Protein AF-A0A846PIR0-F1 (afdb_monomer_lite)

Radius of gyration: 20.49 Å; chains: 1; bounding box: 47×49×46 Å

Structure (mmCIF, N/CA/C/O backbone):
data_AF-A0A846PIR0-F1
#
_entry.id   AF-A0A846PIR0-F1
#
loop_
_atom_site.group_PDB
_atom_site.id
_atom_site.type_symbol
_atom_site.label_atom_id
_atom_site.label_alt_id
_atom_site.label_comp_id
_atom_site.label_asym_id
_atom_site.label_entity_id
_atom_site.label_seq_id
_atom_site.pdbx_PDB_ins_code
_atom_site.Cartn_x
_atom_site.Cartn_y
_atom_site.Cartn_z
_atom_site.occupancy
_atom_site.B_iso_or_equiv
_atom_site.auth_seq_id
_atom_site.auth_comp_id
_atom_site.auth_asym_id
_atom_site.auth_atom_id
_atom_site.pdbx_PDB_model_num
ATOM 1 N N . MET A 1 1 ? -4.306 3.826 -20.737 1.00 47.47 1 MET A N 1
ATOM 2 C CA . MET A 1 1 ? -3.669 2.606 -20.187 1.00 47.47 1 MET A CA 1
ATOM 3 C C . MET A 1 1 ? -3.143 2.911 -18.794 1.00 47.47 1 MET A C 1
ATOM 5 O O . MET A 1 1 ? -2.425 3.891 -18.643 1.00 47.47 1 MET A O 1
ATOM 9 N N . GLY A 1 2 ? -3.560 2.140 -17.786 1.00 71.81 2 GLY A N 1
ATOM 10 C CA . GLY A 1 2 ? -3.196 2.356 -16.382 1.00 71.81 2 GLY A CA 1
ATOM 11 C C . GLY A 1 2 ? -1.964 1.553 -15.957 1.00 71.81 2 GLY A C 1
ATOM 12 O O . GLY A 1 2 ? -1.699 0.490 -16.503 1.00 71.81 2 GLY A O 1
ATOM 13 N N . HIS A 1 3 ? -1.230 2.069 -14.973 1.00 84.75 3 HIS A N 1
ATOM 14 C CA . HIS A 1 3 ? -0.098 1.413 -14.299 1.00 84.75 3 HIS A CA 1
ATOM 15 C C . HIS A 1 3 ? -0.453 1.037 -12.847 1.00 84.75 3 HIS A C 1
ATOM 17 O O . HIS A 1 3 ? 0.416 0.924 -11.990 1.00 84.75 3 HIS A O 1
ATOM 23 N N . ARG A 1 4 ? -1.753 0.928 -12.547 1.00 88.12 4 ARG A N 1
ATOM 24 C CA . ARG A 1 4 ? -2.273 0.759 -11.187 1.00 88.12 4 ARG A CA 1
ATOM 25 C C . ARG A 1 4 ? -2.461 -0.720 -10.878 1.00 88.12 4 ARG A C 1
ATOM 27 O O . ARG A 1 4 ? -3.057 -1.440 -11.673 1.00 88.12 4 ARG A O 1
ATOM 34 N N . ALA A 1 5 ? -1.983 -1.131 -9.714 1.00 91.19 5 ALA A N 1
ATOM 35 C CA . ALA A 1 5 ? -2.155 -2.463 -9.156 1.00 91.19 5 ALA A CA 1
ATOM 36 C C . ALA A 1 5 ? -2.292 -2.357 -7.630 1.00 91.19 5 ALA A C 1
ATOM 38 O O . ALA A 1 5 ? -2.020 -1.302 -7.054 1.00 91.19 5 ALA A O 1
ATOM 39 N N . VAL A 1 6 ? -2.706 -3.449 -6.987 1.00 93.25 6 VAL A N 1
ATOM 40 C CA . VAL A 1 6 ? -2.787 -3.565 -5.525 1.00 93.25 6 VAL A CA 1
ATOM 41 C C . VAL A 1 6 ? -1.919 -4.738 -5.083 1.00 93.25 6 VAL A C 1
ATOM 43 O O . VAL A 1 6 ? -2.014 -5.825 -5.650 1.00 93.25 6 VAL A O 1
ATOM 46 N N . LEU A 1 7 ? -1.088 -4.512 -4.067 1.00 96.19 7 LEU A N 1
ATOM 47 C CA . LEU A 1 7 ? -0.320 -5.549 -3.385 1.00 96.19 7 LEU A CA 1
ATOM 48 C C . LEU A 1 7 ? -1.029 -5.912 -2.078 1.00 96.19 7 LEU A C 1
ATOM 50 O O . LEU A 1 7 ? -1.292 -5.038 -1.256 1.00 96.19 7 LEU A O 1
ATOM 54 N N . VAL A 1 8 ? -1.307 -7.200 -1.877 1.00 96.44 8 VAL A N 1
ATOM 55 C CA . VAL A 1 8 ? -1.862 -7.729 -0.625 1.00 96.44 8 VAL A CA 1
ATOM 56 C C . VAL A 1 8 ? -0.861 -8.714 -0.037 1.00 96.44 8 VAL A C 1
ATOM 58 O O . VAL A 1 8 ? -0.596 -9.756 -0.632 1.00 96.44 8 VAL A O 1
ATOM 61 N N . ILE A 1 9 ? -0.329 -8.394 1.141 1.00 96.31 9 ILE A N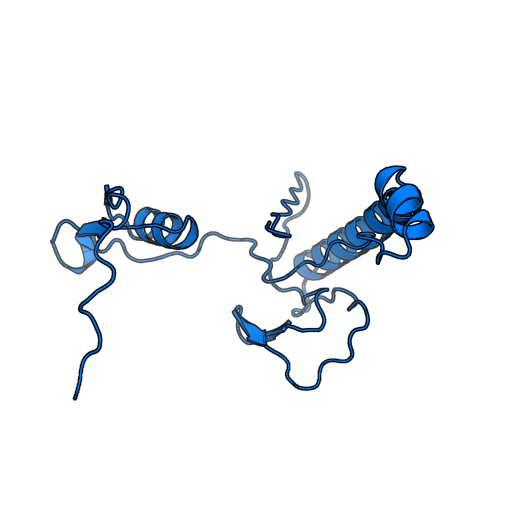 1
ATOM 62 C CA . ILE A 1 9 ? 0.542 -9.282 1.914 1.00 96.31 9 ILE A CA 1
ATOM 63 C C . ILE A 1 9 ? -0.257 -9.783 3.114 1.00 96.31 9 ILE A C 1
ATOM 65 O O . ILE A 1 9 ? -0.849 -8.995 3.849 1.00 96.31 9 ILE A O 1
ATOM 69 N N . ARG A 1 10 ? -0.291 -11.103 3.306 1.00 95.00 10 ARG A N 1
ATOM 70 C CA . ARG A 1 10 ? -0.997 -11.748 4.417 1.00 95.00 10 ARG A CA 1
ATOM 71 C C . ARG A 1 10 ? -0.044 -12.679 5.145 1.00 95.00 10 ARG A C 1
ATOM 73 O O . ARG A 1 10 ? 0.584 -13.524 4.518 1.00 95.00 10 ARG A O 1
ATOM 80 N N . SER A 1 11 ? -0.002 -12.560 6.465 1.00 93.75 11 SER A N 1
ATOM 81 C CA . SER A 1 11 ? 0.711 -13.485 7.340 1.00 93.75 11 SER A CA 1
ATOM 82 C C . SER A 1 11 ? -0.287 -14.283 8.178 1.00 93.75 11 SER A C 1
ATOM 84 O O . SER A 1 11 ? -1.339 -13.766 8.555 1.00 93.75 11 SER A O 1
ATOM 86 N N . LYS A 1 12 ? 0.022 -15.562 8.422 1.00 94.06 12 LYS A N 1
ATOM 87 C CA . LYS A 1 12 ? -0.745 -16.433 9.330 1.00 94.06 12 LYS A CA 1
ATOM 88 C C . LYS A 1 12 ? -0.203 -16.409 10.761 1.00 94.06 12 LYS A C 1
ATOM 90 O O . LYS A 1 12 ? -0.925 -16.767 11.680 1.00 94.06 12 LYS A O 1
ATOM 95 N N . GLU A 1 13 ? 1.054 -16.010 10.930 1.00 93.69 13 GLU A N 1
ATOM 96 C CA . GLU A 1 13 ? 1.795 -16.147 12.190 1.00 93.69 13 GLU A CA 1
ATOM 97 C C . GLU A 1 13 ? 2.002 -14.808 12.894 1.00 93.69 13 GLU A C 1
ATOM 99 O O . GLU A 1 13 ? 1.984 -14.726 14.117 1.00 93.69 13 GLU A O 1
ATOM 104 N N . LYS A 1 14 ? 2.208 -13.745 12.113 1.00 92.88 14 LYS A N 1
ATOM 105 C CA . LYS A 1 14 ? 2.598 -12.424 12.606 1.00 92.88 14 LYS A CA 1
ATOM 106 C C . LYS A 1 14 ? 1.560 -11.394 12.190 1.00 92.88 14 LYS A C 1
ATOM 108 O O . LYS A 1 14 ? 1.050 -11.439 11.071 1.00 92.88 14 LYS A O 1
ATOM 113 N N . LYS A 1 15 ? 1.264 -10.444 13.075 1.00 95.25 15 LYS A N 1
ATOM 114 C CA . LYS A 1 15 ? 0.491 -9.258 12.700 1.00 95.25 15 LYS A CA 1
ATOM 115 C C . LYS A 1 15 ? 1.346 -8.369 11.794 1.00 95.25 15 LYS A C 1
ATOM 117 O O . LYS A 1 15 ? 2.569 -8.355 11.905 1.00 95.25 15 LYS A O 1
ATOM 122 N N . LEU A 1 16 ? 0.690 -7.658 10.885 1.00 96.88 16 LEU A N 1
ATOM 123 C CA . LEU A 1 16 ? 1.324 -6.697 9.987 1.00 96.88 16 LEU A CA 1
ATOM 124 C C . LEU A 1 16 ? 0.777 -5.306 10.296 1.00 96.88 16 LEU A C 1
ATOM 126 O O . LEU A 1 16 ? -0.409 -5.161 10.606 1.00 96.88 16 LEU A O 1
ATOM 130 N N . SER A 1 17 ? 1.633 -4.295 10.199 1.00 95.94 17 SER A N 1
ATOM 131 C CA . SER A 1 17 ? 1.262 -2.901 10.424 1.00 95.94 17 SER A CA 1
ATOM 132 C C . SER A 1 17 ? 1.303 -2.143 9.113 1.00 95.94 17 SER A C 1
ATOM 134 O O . SER A 1 17 ? 2.253 -2.228 8.337 1.00 95.94 17 SER A O 1
ATOM 136 N N . GLY A 1 18 ? 0.257 -1.362 8.880 1.00 94.88 18 GLY A N 1
ATOM 137 C CA . GLY A 1 18 ? 0.195 -0.450 7.765 1.00 94.88 18 GLY A CA 1
ATOM 138 C C . GLY A 1 18 ? 1.168 0.696 7.957 1.00 94.88 18 GLY A C 1
ATOM 139 O O . GLY A 1 18 ? 1.467 1.328 6.965 1.00 94.88 18 GLY A O 1
ATOM 140 N N . ASN A 1 19 ? 1.677 0.974 9.164 1.00 95.19 19 ASN A N 1
ATOM 141 C CA . ASN A 1 19 ? 2.445 2.175 9.494 1.00 95.19 19 ASN A CA 1
ATOM 142 C C . ASN A 1 19 ? 3.913 2.112 9.013 1.00 95.19 19 ASN A C 1
ATOM 144 O O . ASN A 1 19 ? 4.873 2.087 9.783 1.00 95.19 19 ASN A O 1
ATOM 148 N N . ILE A 1 20 ? 4.066 2.068 7.693 1.00 95.94 20 ILE A N 1
ATOM 149 C CA . ILE A 1 20 ? 5.325 1.996 6.953 1.00 95.94 20 ILE A CA 1
ATOM 150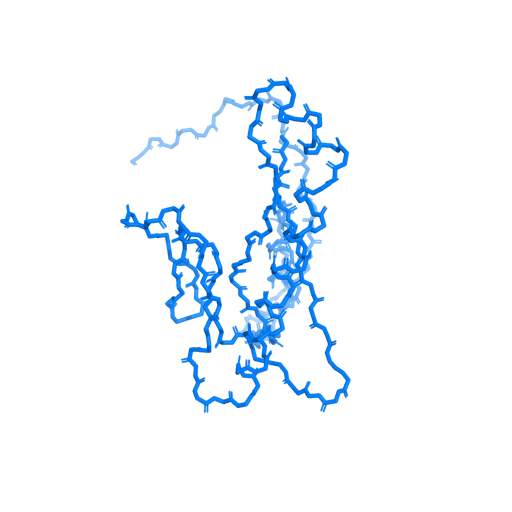 C C . ILE A 1 20 ? 5.377 3.095 5.882 1.00 95.94 20 ILE A C 1
ATOM 152 O O . ILE A 1 20 ? 4.341 3.620 5.449 1.00 95.94 20 ILE A O 1
ATOM 156 N N . SER A 1 21 ? 6.589 3.463 5.464 1.00 95.44 21 SER A N 1
ATOM 157 C CA . SER A 1 21 ? 6.828 4.458 4.417 1.00 95.44 21 SER A CA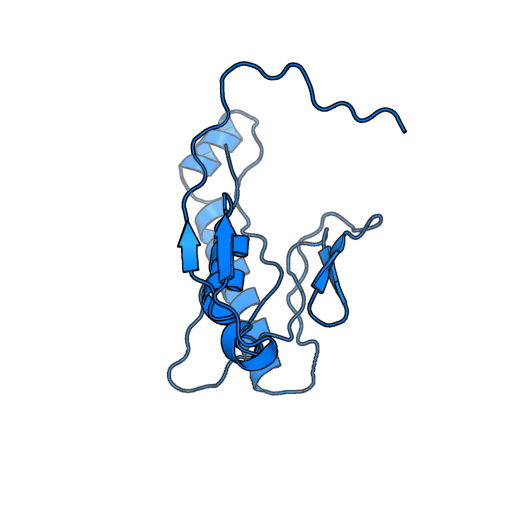 1
ATOM 158 C C . SER A 1 21 ? 6.572 3.893 3.016 1.00 95.44 21 SER A C 1
ATOM 160 O O . SER A 1 21 ? 6.658 2.686 2.784 1.00 95.44 21 SER A O 1
ATOM 162 N N . ASN A 1 22 ? 6.329 4.782 2.055 1.00 94.75 22 ASN A N 1
ATOM 163 C CA . ASN A 1 22 ? 6.194 4.412 0.648 1.00 94.75 22 ASN A CA 1
ATOM 164 C C . ASN A 1 22 ? 7.556 4.030 0.038 1.00 94.75 22 ASN A C 1
ATOM 166 O O . ASN A 1 22 ? 8.610 4.450 0.526 1.00 94.75 22 ASN A O 1
ATOM 170 N N . THR A 1 23 ? 7.527 3.247 -1.043 1.00 94.62 23 THR A N 1
ATOM 171 C CA . THR A 1 23 ? 8.691 3.059 -1.933 1.00 94.62 23 THR A CA 1
ATOM 172 C C . THR A 1 23 ? 8.635 4.004 -3.133 1.00 94.62 23 THR A C 1
ATOM 174 O O . THR A 1 23 ? 9.675 4.308 -3.719 1.00 94.62 23 THR A O 1
ATOM 177 N N . ASP A 1 24 ? 7.440 4.504 -3.470 1.00 93.38 24 ASP A N 1
ATOM 178 C CA . ASP A 1 24 ? 7.247 5.599 -4.418 1.00 93.38 24 ASP A CA 1
ATOM 179 C C . ASP A 1 24 ? 7.858 6.898 -3.859 1.00 93.38 24 ASP A C 1
ATOM 181 O O . ASP A 1 24 ? 7.350 7.419 -2.862 1.00 93.38 24 ASP A O 1
ATOM 185 N N . PRO A 1 25 ? 8.935 7.437 -4.462 1.00 89.38 25 PRO A N 1
ATOM 186 C CA . PRO A 1 25 ? 9.574 8.645 -3.953 1.00 89.38 25 PRO A CA 1
ATOM 187 C C . PRO A 1 25 ? 8.703 9.891 -4.106 1.00 89.38 25 PRO A C 1
ATOM 189 O O . PRO A 1 25 ? 8.921 10.854 -3.380 1.00 89.38 25 PRO A O 1
ATOM 192 N N . ALA A 1 26 ? 7.727 9.891 -5.020 1.00 88.31 26 ALA A N 1
ATOM 193 C CA . ALA A 1 26 ? 6.877 11.050 -5.272 1.00 88.31 26 ALA A CA 1
ATOM 194 C C . ALA A 1 26 ? 5.825 11.279 -4.174 1.00 88.31 26 ALA A C 1
ATOM 196 O O . ALA A 1 26 ? 5.128 12.291 -4.212 1.00 88.31 26 ALA A O 1
ATOM 197 N N . TYR A 1 27 ? 5.693 10.357 -3.214 1.00 86.00 27 TYR A N 1
ATOM 198 C CA . TYR A 1 27 ? 4.719 10.452 -2.133 1.00 86.00 27 TYR A CA 1
ATOM 199 C C . TYR A 1 27 ? 5.356 10.124 -0.787 1.00 86.00 27 TYR A C 1
ATOM 201 O O . TYR A 1 27 ? 5.759 8.986 -0.541 1.00 86.00 27 TYR A O 1
ATOM 209 N N . SER A 1 28 ? 5.368 11.086 0.130 1.00 82.38 28 SER A N 1
ATOM 210 C CA . SER A 1 28 ? 5.624 10.813 1.541 1.00 82.38 28 SER A CA 1
ATOM 211 C C . SER A 1 28 ? 4.332 10.443 2.248 1.00 82.38 28 SER A C 1
ATOM 213 O O . SER A 1 28 ? 3.242 10.526 1.682 1.00 82.38 28 SER A O 1
ATOM 215 N N . ARG A 1 29 ? 4.446 9.996 3.497 1.00 80.06 29 ARG A N 1
ATOM 216 C CA . ARG A 1 29 ? 3.286 9.657 4.306 1.00 80.06 29 ARG A CA 1
ATOM 217 C C . ARG A 1 29 ? 3.235 10.525 5.546 1.00 80.06 29 ARG A C 1
ATOM 219 O O . ARG A 1 29 ? 4.136 10.470 6.378 1.00 80.06 29 ARG A O 1
ATOM 226 N N . LEU A 1 30 ? 2.145 11.270 5.687 1.00 75.69 30 LEU A N 1
ATOM 227 C CA . LEU A 1 30 ? 1.884 12.129 6.831 1.00 75.69 30 LEU A CA 1
ATOM 228 C C . LEU A 1 30 ? 0.540 11.741 7.447 1.00 75.69 30 LEU A C 1
ATOM 230 O O . LEU A 1 30 ? -0.490 11.784 6.779 1.00 75.69 30 LEU A O 1
ATOM 234 N N . LYS A 1 31 ? 0.546 11.339 8.725 1.00 73.56 31 LYS A N 1
ATOM 235 C CA . LYS A 1 31 ? -0.671 10.975 9.484 1.00 73.56 31 LYS A CA 1
ATOM 236 C C . LYS A 1 31 ? -1.588 9.981 8.746 1.00 73.56 31 LYS A C 1
ATOM 238 O O . LYS A 1 31 ? -2.804 10.124 8.742 1.00 73.56 31 LYS A O 1
ATOM 243 N N . GLY A 1 32 ? -0.996 8.975 8.102 1.00 71.50 32 GLY A N 1
ATOM 244 C CA . GLY A 1 32 ? -1.740 7.931 7.396 1.00 71.50 32 GLY A CA 1
ATOM 245 C C . GLY A 1 32 ? -2.090 8.242 5.938 1.00 71.50 32 GLY A C 1
ATOM 246 O O . GLY A 1 32 ? -2.466 7.309 5.237 1.00 71.50 32 GLY A O 1
ATOM 247 N N . VAL A 1 33 ? -1.886 9.475 5.462 1.00 73.88 33 VAL A N 1
ATOM 248 C CA . VAL A 1 33 ? -2.217 9.914 4.095 1.00 73.88 33 VAL A CA 1
ATOM 249 C C . VAL A 1 33 ? -0.948 10.143 3.272 1.00 73.88 33 VAL A C 1
ATOM 251 O O . VAL A 1 33 ? 0.042 10.674 3.782 1.00 73.88 33 VAL A O 1
ATOM 254 N N . GLY A 1 34 ? -0.975 9.746 1.999 1.00 77.62 34 GLY A N 1
ATOM 255 C CA . GLY A 1 34 ? 0.065 10.058 1.025 1.00 77.62 34 GLY A CA 1
ATOM 256 C C . GLY A 1 34 ? 0.046 11.536 0.628 1.00 77.62 34 GLY A C 1
ATOM 257 O O . GLY A 1 34 ? -0.961 12.031 0.124 1.00 77.62 34 GLY A O 1
ATOM 258 N N . VAL A 1 35 ? 1.156 12.242 0.829 1.00 80.44 35 VAL A N 1
ATOM 259 C CA . VAL A 1 35 ? 1.337 13.642 0.423 1.00 80.44 35 VAL A CA 1
ATOM 260 C C . VAL A 1 35 ? 2.317 13.684 -0.741 1.00 80.44 35 VAL A C 1
ATOM 262 O O . VAL A 1 35 ? 3.380 13.070 -0.676 1.00 80.44 35 VAL A O 1
ATOM 265 N N . ALA A 1 36 ? 1.949 14.376 -1.821 1.00 82.38 36 ALA A N 1
ATOM 266 C CA . ALA A 1 36 ? 2.821 14.523 -2.980 1.00 82.38 36 ALA A CA 1
ATOM 267 C C . ALA A 1 36 ? 4.066 15.344 -2.612 1.00 82.38 36 ALA A C 1
ATOM 269 O O . ALA A 1 36 ? 3.951 16.451 -2.088 1.00 82.38 36 ALA A O 1
ATOM 270 N N . GLU A 1 37 ? 5.243 14.810 -2.921 1.00 79.19 37 GLU A N 1
ATOM 271 C CA . GLU A 1 37 ? 6.528 15.433 -2.617 1.00 79.19 37 GLU A CA 1
ATOM 272 C C . GLU A 1 37 ? 7.086 16.158 -3.840 1.00 79.19 37 GLU A C 1
ATOM 274 O O . GLU A 1 37 ? 7.574 15.548 -4.792 1.00 79.19 37 GLU A O 1
ATOM 279 N N . SER A 1 38 ? 7.033 17.491 -3.808 1.00 73.44 38 SER A N 1
ATOM 280 C CA . SER A 1 38 ? 7.425 18.348 -4.935 1.00 73.44 38 SER A CA 1
ATOM 281 C C . SER A 1 38 ? 8.933 18.364 -5.204 1.00 73.44 38 SER A C 1
ATOM 283 O O . SER A 1 38 ? 9.354 18.672 -6.317 1.00 73.44 38 SER A O 1
ATOM 285 N N . GLN A 1 39 ? 9.748 18.014 -4.205 1.00 77.06 39 GLN A N 1
ATOM 286 C CA . GLN A 1 39 ? 11.215 17.984 -4.291 1.00 77.06 39 GLN A CA 1
ATOM 287 C C . GLN A 1 39 ? 11.791 16.562 -4.218 1.00 77.06 39 GLN A C 1
ATOM 289 O O . GLN A 1 39 ? 12.981 16.373 -3.949 1.00 77.06 39 GLN A O 1
ATOM 294 N N . ALA A 1 40 ? 10.958 15.547 -4.455 1.00 77.19 40 ALA A N 1
ATOM 295 C CA . ALA A 1 40 ? 11.389 14.161 -4.423 1.00 77.19 40 ALA A CA 1
ATOM 296 C C . ALA A 1 40 ? 12.492 13.877 -5.452 1.00 77.19 40 ALA A C 1
ATOM 298 O O . ALA A 1 40 ? 12.351 14.128 -6.650 1.00 77.19 40 ALA A O 1
ATOM 299 N N . LYS A 1 41 ? 13.589 13.265 -4.996 1.00 81.88 41 LYS A N 1
ATOM 300 C CA . LYS A 1 41 ? 14.545 12.635 -5.911 1.00 81.88 41 LYS A CA 1
ATOM 301 C C . LYS A 1 41 ? 13.886 11.375 -6.464 1.00 81.88 41 LYS A C 1
ATOM 303 O O . LYS A 1 41 ? 13.485 10.524 -5.678 1.00 81.88 41 LYS A O 1
ATOM 308 N N . MET A 1 42 ? 13.825 11.232 -7.790 1.00 86.31 42 MET A N 1
ATOM 309 C CA . MET A 1 42 ? 13.209 10.087 -8.487 1.00 86.31 42 MET A CA 1
ATOM 310 C C . MET A 1 42 ? 14.064 8.812 -8.394 1.00 86.31 42 MET A C 1
ATOM 312 O O . MET A 1 42 ? 14.458 8.210 -9.391 1.00 86.31 42 MET A O 1
ATOM 316 N N . ILE A 1 43 ? 14.381 8.426 -7.164 1.00 88.50 43 ILE A N 1
ATOM 317 C CA . ILE A 1 43 ? 15.165 7.263 -6.779 1.00 88.50 43 ILE A CA 1
ATOM 318 C C . ILE A 1 43 ? 14.249 6.395 -5.928 1.00 88.50 43 ILE A C 1
ATOM 320 O O . ILE A 1 43 ? 13.604 6.895 -5.012 1.00 88.50 43 ILE A O 1
ATOM 324 N N . LEU A 1 44 ? 14.207 5.097 -6.228 1.00 91.00 44 LEU A N 1
ATOM 325 C CA . LEU A 1 44 ? 13.411 4.127 -5.478 1.00 91.00 44 LEU A CA 1
ATOM 326 C C . LEU A 1 44 ? 13.656 4.263 -3.968 1.00 91.00 44 LEU A C 1
ATOM 328 O O . LEU A 1 44 ? 14.783 4.087 -3.496 1.00 91.00 44 LEU A O 1
ATOM 332 N N . GLY A 1 45 ? 12.592 4.557 -3.223 1.00 91.00 45 GLY A N 1
ATOM 333 C CA . GLY A 1 45 ? 12.636 4.650 -1.774 1.00 91.00 45 GLY A CA 1
ATOM 334 C C . GLY A 1 45 ? 12.746 3.268 -1.136 1.00 91.00 45 GLY A C 1
ATOM 335 O O . GLY A 1 45 ? 12.101 2.314 -1.572 1.00 91.00 45 GLY A O 1
ATOM 336 N N . LYS A 1 46 ? 13.542 3.158 -0.068 1.00 95.00 46 LYS A N 1
ATOM 337 C CA . LYS A 1 46 ? 13.496 1.988 0.818 1.00 95.00 46 LYS A CA 1
ATOM 338 C C . LYS A 1 46 ? 12.297 2.139 1.751 1.00 95.00 46 LYS A C 1
ATOM 340 O O . LYS A 1 46 ? 12.179 3.175 2.403 1.00 95.00 46 LYS A O 1
ATOM 345 N N . CYS A 1 47 ? 11.465 1.107 1.853 1.00 97.00 47 CYS A N 1
ATOM 346 C CA . CYS A 1 47 ? 10.379 1.068 2.825 1.00 97.00 47 CYS A CA 1
ATOM 347 C C . CYS A 1 47 ? 10.962 1.005 4.245 1.00 97.00 47 CYS A C 1
ATOM 349 O O . CYS A 1 47 ? 11.879 0.220 4.510 1.00 97.00 47 CYS A O 1
ATOM 351 N N . ARG A 1 48 ? 10.467 1.850 5.148 1.00 97.00 48 ARG A N 1
ATOM 352 C CA . ARG A 1 48 ? 10.905 1.942 6.545 1.00 97.00 48 ARG A CA 1
ATOM 353 C C . ARG A 1 48 ? 9.694 1.876 7.475 1.00 97.00 48 ARG A C 1
ATOM 355 O O . ARG A 1 48 ? 8.642 2.399 7.101 1.00 97.00 48 ARG A O 1
ATOM 362 N N . PRO A 1 49 ? 9.829 1.287 8.673 1.00 97.12 49 PRO A N 1
ATOM 363 C CA . PRO A 1 49 ? 8.809 1.429 9.704 1.00 97.12 49 PRO A CA 1
ATOM 364 C C . PRO A 1 49 ? 8.674 2.906 10.105 1.00 97.12 49 PRO A C 1
ATOM 366 O O . PRO A 1 49 ? 9.675 3.621 10.184 1.00 97.12 49 PRO A O 1
ATOM 369 N N . LEU A 1 50 ? 7.440 3.368 10.313 1.00 95.31 50 LEU A N 1
ATOM 370 C CA . LEU A 1 50 ? 7.137 4.716 10.822 1.00 95.31 50 LEU A CA 1
ATOM 371 C C . LEU A 1 50 ? 6.820 4.714 12.325 1.00 95.31 50 LEU A C 1
ATOM 373 O O . LEU A 1 50 ? 6.646 5.771 12.925 1.00 95.31 50 LEU A O 1
ATOM 377 N N . GLU A 1 51 ? 6.761 3.529 12.923 1.00 94.56 51 GLU A N 1
ATOM 378 C CA . GLU A 1 51 ? 6.597 3.286 14.350 1.00 94.56 51 GLU A CA 1
ATOM 379 C C . GLU A 1 51 ? 7.603 2.227 14.804 1.00 94.56 51 GLU A C 1
ATOM 381 O O . GLU A 1 51 ? 7.997 1.360 14.020 1.00 94.56 51 GLU A O 1
ATOM 386 N N . ASP A 1 52 ? 8.009 2.291 16.069 1.00 95.94 52 ASP A N 1
ATOM 387 C CA . ASP A 1 52 ? 8.916 1.312 16.670 1.00 95.94 52 ASP A CA 1
ATOM 388 C C . ASP A 1 52 ? 8.129 0.086 17.158 1.00 95.94 52 ASP A C 1
ATOM 390 O O . ASP A 1 52 ? 7.928 -0.129 18.353 1.00 95.94 52 ASP A O 1
ATOM 394 N N . THR A 1 53 ? 7.583 -0.672 16.203 1.00 97.44 53 THR A N 1
ATOM 395 C CA . THR A 1 53 ? 6.853 -1.923 16.447 1.00 97.44 53 THR A CA 1
ATOM 396 C C . THR A 1 53 ? 7.426 -3.050 15.596 1.00 97.44 53 THR A C 1
ATOM 398 O O . THR A 1 53 ? 7.902 -2.847 14.472 1.00 97.44 53 THR A O 1
ATOM 401 N N . GLU A 1 54 ? 7.358 -4.271 16.122 1.00 97.12 54 GLU A N 1
ATOM 402 C CA . GLU A 1 54 ? 7.809 -5.464 15.405 1.00 97.12 54 GLU A CA 1
ATOM 403 C C . GLU A 1 54 ? 6.962 -5.680 14.140 1.00 97.12 54 GLU A C 1
ATOM 405 O O . GLU A 1 54 ? 7.496 -5.980 13.072 1.00 97.12 54 GLU A O 1
ATOM 410 N N . GLU A 1 55 ? 5.654 -5.424 14.214 1.00 97.44 55 GLU A N 1
ATOM 411 C CA . GLU A 1 55 ? 4.730 -5.498 13.084 1.00 97.44 55 GLU A CA 1
ATOM 412 C C . GLU A 1 55 ? 5.128 -4.559 11.939 1.00 97.44 55 GLU A C 1
ATOM 414 O O . GLU A 1 55 ? 5.135 -4.979 10.776 1.00 97.44 55 GLU A O 1
ATOM 419 N N . ALA A 1 56 ? 5.475 -3.300 12.231 1.00 97.38 56 ALA A N 1
ATOM 420 C CA . ALA A 1 56 ? 5.909 -2.346 11.210 1.00 97.38 56 ALA A CA 1
ATOM 421 C C . ALA A 1 56 ? 7.267 -2.732 10.618 1.00 97.38 56 ALA A C 1
ATOM 423 O O . ALA A 1 56 ? 7.448 -2.648 9.399 1.00 97.38 56 ALA A O 1
ATOM 424 N N . ARG A 1 57 ? 8.200 -3.214 11.449 1.00 97.94 57 ARG A N 1
ATOM 425 C CA . ARG A 1 57 ? 9.519 -3.678 11.001 1.00 97.94 57 ARG A CA 1
ATOM 426 C C . ARG A 1 57 ? 9.401 -4.853 10.031 1.00 97.94 57 ARG A C 1
ATOM 428 O O . ARG A 1 57 ? 9.918 -4.770 8.917 1.00 97.94 57 ARG A O 1
ATOM 435 N N . ILE A 1 58 ? 8.654 -5.896 10.405 1.00 97.69 58 ILE A N 1
ATOM 436 C CA . ILE A 1 58 ? 8.406 -7.066 9.547 1.00 97.69 58 ILE A CA 1
ATOM 437 C C . ILE A 1 58 ? 7.711 -6.645 8.252 1.00 97.69 58 ILE A C 1
ATOM 439 O O . ILE A 1 58 ? 8.081 -7.101 7.172 1.00 97.69 58 ILE A O 1
ATOM 443 N N . THR A 1 59 ? 6.709 -5.765 8.331 1.00 97.94 59 THR A N 1
ATOM 444 C CA . THR A 1 59 ? 5.969 -5.342 7.133 1.00 97.94 59 THR A CA 1
ATOM 445 C C . THR A 1 59 ? 6.876 -4.580 6.164 1.00 97.94 59 THR A C 1
ATOM 447 O O . THR A 1 59 ? 6.853 -4.852 4.963 1.00 97.94 59 THR A O 1
ATOM 450 N N . ALA A 1 60 ? 7.725 -3.677 6.665 1.00 98.00 60 ALA A N 1
ATOM 451 C CA . ALA A 1 60 ? 8.692 -2.957 5.840 1.00 98.00 60 ALA A CA 1
ATOM 452 C C . ALA A 1 60 ? 9.731 -3.899 5.207 1.00 98.00 60 ALA A C 1
ATOM 454 O O . ALA A 1 60 ? 10.107 -3.714 4.047 1.00 98.00 60 ALA A O 1
ATOM 455 N N . GLU A 1 61 ? 10.186 -4.920 5.937 1.00 97.88 61 GLU A N 1
ATOM 456 C CA . GLU A 1 61 ? 11.078 -5.963 5.414 1.00 97.88 61 GLU A CA 1
ATOM 457 C C . GLU A 1 61 ? 10.425 -6.740 4.269 1.00 97.88 61 GLU A C 1
ATOM 459 O O . GLU A 1 61 ? 11.005 -6.802 3.186 1.00 97.88 61 GLU A O 1
ATOM 464 N N . LEU A 1 62 ? 9.187 -7.208 4.451 1.00 98.00 62 LEU A N 1
ATOM 465 C CA . LEU A 1 62 ? 8.428 -7.925 3.420 1.00 98.00 62 LEU A CA 1
ATOM 466 C C . LEU A 1 62 ? 8.202 -7.074 2.161 1.00 98.00 62 LEU A C 1
ATOM 468 O O . LEU A 1 62 ? 8.338 -7.569 1.043 1.00 98.00 62 LEU A O 1
ATOM 472 N N . VAL A 1 63 ? 7.884 -5.784 2.314 1.00 98.12 63 VAL A N 1
ATOM 473 C CA . VAL A 1 63 ? 7.715 -4.867 1.171 1.00 98.12 63 VAL A CA 1
ATOM 474 C C . VAL A 1 63 ? 9.038 -4.644 0.436 1.00 98.12 63 VAL A C 1
ATOM 476 O O . VAL A 1 63 ? 9.063 -4.625 -0.798 1.00 98.12 63 VAL A O 1
ATOM 479 N N . ASN A 1 64 ? 10.146 -4.494 1.165 1.00 98.25 64 ASN A N 1
ATOM 480 C CA . ASN A 1 64 ? 11.469 -4.348 0.558 1.00 98.25 64 ASN A CA 1
ATOM 481 C C . ASN A 1 64 ? 11.894 -5.623 -0.184 1.00 98.25 64 ASN A C 1
ATOM 483 O O . ASN A 1 64 ? 12.383 -5.520 -1.309 1.00 98.25 64 ASN A O 1
ATOM 487 N N . GLU A 1 65 ? 11.683 -6.798 0.410 1.00 98.12 65 GLU A N 1
ATOM 488 C CA . GLU A 1 65 ? 11.953 -8.097 -0.215 1.00 98.12 65 GLU A CA 1
ATOM 489 C C . GLU A 1 65 ? 11.127 -8.264 -1.493 1.00 98.12 65 GLU A C 1
ATOM 491 O O . GLU A 1 65 ? 11.688 -8.469 -2.569 1.00 98.12 65 GLU A O 1
ATOM 496 N N . PHE A 1 66 ? 9.810 -8.044 -1.415 1.00 98.12 66 PHE A N 1
ATOM 497 C CA . PHE A 1 66 ? 8.926 -8.070 -2.579 1.00 98.12 66 PHE A CA 1
ATOM 498 C C . PHE A 1 66 ? 9.423 -7.139 -3.691 1.00 98.12 66 PHE A C 1
ATOM 500 O O . PHE A 1 66 ? 9.503 -7.533 -4.855 1.00 98.12 66 PHE A O 1
ATOM 507 N N . THR A 1 67 ? 9.792 -5.904 -3.346 1.00 97.31 67 THR A N 1
ATOM 508 C CA . THR A 1 67 ? 10.274 -4.910 -4.315 1.00 97.31 67 THR A CA 1
ATOM 509 C C . THR A 1 67 ? 11.563 -5.373 -5.000 1.00 97.31 67 THR A C 1
ATOM 511 O O . THR A 1 67 ? 11.707 -5.221 -6.213 1.00 97.31 67 THR A O 1
ATOM 514 N N . GLN A 1 68 ? 12.503 -5.953 -4.251 1.00 97.31 68 GLN A N 1
ATOM 515 C CA . GLN A 1 68 ? 13.774 -6.438 -4.796 1.00 97.31 68 GLN A CA 1
ATOM 516 C C . GLN A 1 68 ? 13.593 -7.674 -5.681 1.00 97.31 68 GLN A C 1
ATOM 518 O O . GLN A 1 68 ? 14.129 -7.711 -6.793 1.00 97.31 68 GLN A O 1
ATOM 523 N N . GLU A 1 69 ? 12.819 -8.659 -5.226 1.00 98.00 69 GLU A N 1
ATOM 524 C CA . GLU A 1 69 ? 12.610 -9.903 -5.970 1.00 98.00 69 GLU A CA 1
ATOM 525 C C . GLU A 1 69 ? 11.799 -9.669 -7.244 1.00 98.00 69 GLU A C 1
ATOM 527 O O . GLU A 1 69 ? 12.193 -10.104 -8.330 1.00 98.00 69 GLU A O 1
ATOM 532 N N . THR A 1 70 ? 10.718 -8.889 -7.160 1.00 97.56 70 THR A N 1
ATOM 533 C CA . THR A 1 70 ? 9.947 -8.526 -8.355 1.00 97.56 70 THR A CA 1
ATOM 534 C C . THR A 1 70 ? 10.785 -7.730 -9.340 1.00 97.56 70 THR A C 1
ATOM 536 O O . THR A 1 70 ? 10.714 -7.997 -10.538 1.00 97.56 70 THR A O 1
ATOM 539 N N . ARG A 1 71 ? 11.642 -6.815 -8.871 1.00 96.88 71 ARG A N 1
ATOM 540 C CA . ARG A 1 71 ? 12.555 -6.084 -9.750 1.00 96.88 71 ARG A CA 1
ATOM 541 C C . ARG A 1 71 ? 13.502 -7.013 -10.501 1.00 96.88 71 ARG A C 1
ATOM 543 O O . ARG A 1 71 ? 13.607 -6.886 -11.718 1.00 96.88 71 ARG A O 1
ATOM 550 N N . ARG A 1 72 ? 14.142 -7.974 -9.823 1.00 97.12 72 ARG A N 1
ATOM 551 C CA . ARG A 1 72 ? 15.022 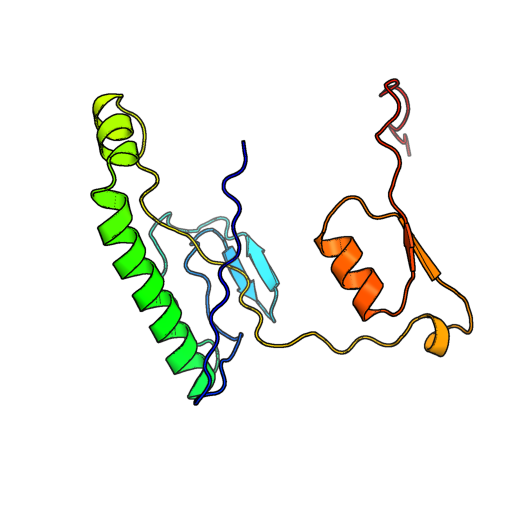-8.958 -10.486 1.00 97.12 72 ARG A CA 1
ATOM 552 C C . ARG A 1 72 ? 14.293 -9.742 -11.572 1.00 97.12 72 ARG A C 1
ATOM 554 O O . ARG A 1 72 ? 14.843 -9.940 -12.656 1.00 97.12 72 ARG A O 1
ATOM 561 N N . ILE A 1 73 ? 13.068 -10.183 -11.285 1.00 97.81 73 ILE A N 1
ATOM 562 C CA . ILE A 1 73 ? 12.238 -10.927 -12.239 1.00 97.81 73 ILE A CA 1
ATOM 563 C C . ILE A 1 73 ? 11.868 -10.034 -13.428 1.00 97.81 73 ILE A C 1
ATOM 565 O O . ILE A 1 73 ? 12.055 -10.420 -14.582 1.00 97.81 73 ILE A O 1
ATOM 569 N N . LEU A 1 74 ? 11.375 -8.822 -13.162 1.00 97.31 74 LEU A N 1
ATOM 570 C CA . LEU A 1 74 ? 10.898 -7.911 -14.196 1.00 97.31 74 LEU A CA 1
ATOM 571 C C . LEU A 1 74 ? 12.035 -7.384 -15.078 1.00 97.31 74 LEU A C 1
ATOM 573 O O . LEU A 1 74 ? 11.824 -7.223 -16.277 1.00 97.31 74 LEU A O 1
ATOM 577 N N . GLU A 1 75 ? 13.232 -7.152 -14.536 1.00 96.69 75 GLU A N 1
ATOM 578 C CA . GLU A 1 75 ? 14.415 -6.742 -15.309 1.00 96.69 75 GLU A CA 1
ATOM 579 C C . GLU A 1 75 ? 14.769 -7.738 -16.416 1.00 96.69 75 GLU A C 1
ATOM 581 O O . GLU A 1 75 ? 15.182 -7.319 -17.492 1.00 96.69 75 GLU A O 1
ATOM 586 N N . ARG A 1 76 ? 14.562 -9.037 -16.175 1.00 96.31 76 ARG A N 1
ATOM 587 C CA . ARG A 1 76 ? 14.868 -10.123 -17.124 1.00 96.31 76 ARG A CA 1
ATOM 588 C C . ARG A 1 76 ? 13.653 -10.573 -17.937 1.00 96.31 76 ARG A C 1
ATOM 590 O O . ARG A 1 76 ? 13.744 -11.510 -18.729 1.00 96.31 76 ARG A O 1
ATOM 597 N N . HIS A 1 77 ? 12.496 -9.953 -17.720 1.00 97.88 77 HIS A N 1
ATOM 598 C CA . HIS A 1 77 ? 11.255 -10.371 -18.352 1.00 97.88 77 HIS A CA 1
ATOM 599 C C . HIS A 1 77 ? 11.279 -10.061 -19.855 1.00 97.88 77 HIS A C 1
ATOM 601 O O . HIS A 1 77 ? 11.648 -8.960 -20.266 1.00 97.88 77 HIS A O 1
ATOM 607 N N . ASN A 1 78 ? 10.812 -10.995 -20.688 1.00 97.94 78 ASN A N 1
ATOM 608 C CA . ASN A 1 78 ? 10.843 -10.878 -22.154 1.00 97.94 78 ASN A CA 1
ATOM 609 C C . ASN A 1 78 ? 10.192 -9.582 -22.688 1.00 97.94 78 ASN A C 1
ATOM 611 O O . ASN A 1 78 ? 10.667 -8.993 -23.658 1.00 97.94 78 ASN A O 1
ATOM 615 N N . ILE A 1 79 ? 9.131 -9.098 -22.034 1.00 97.44 79 ILE A N 1
ATOM 616 C CA . ILE A 1 79 ? 8.490 -7.816 -22.357 1.00 97.44 79 ILE A CA 1
ATOM 617 C C . ILE A 1 79 ? 9.458 -6.647 -22.134 1.00 97.44 79 ILE A C 1
ATOM 619 O O . ILE A 1 79 ? 9.513 -5.755 -22.977 1.00 97.44 79 ILE A O 1
ATOM 623 N N . ASN A 1 80 ? 10.216 -6.633 -21.035 1.00 97.50 80 ASN A N 1
ATOM 624 C CA . ASN A 1 80 ? 11.175 -5.565 -20.747 1.00 97.50 80 ASN A CA 1
ATOM 625 C C . ASN A 1 80 ? 12.415 -5.649 -21.639 1.00 97.50 80 ASN A C 1
ATOM 627 O O . ASN A 1 80 ? 12.872 -4.612 -22.113 1.00 97.50 80 ASN A O 1
ATOM 631 N N . GLU A 1 81 ? 12.867 -6.855 -21.986 1.00 96.69 81 GLU A N 1
ATOM 632 C CA . GLU A 1 81 ? 13.891 -7.055 -23.019 1.00 96.69 81 GLU A CA 1
ATOM 633 C C . GLU A 1 81 ? 13.451 -6.477 -24.371 1.00 96.69 81 GLU A C 1
ATOM 635 O O . GLU A 1 81 ? 14.196 -5.735 -25.014 1.00 96.69 81 GLU A O 1
ATOM 640 N N . ARG A 1 82 ? 12.204 -6.737 -24.789 1.00 97.88 82 ARG A N 1
ATOM 641 C CA . ARG A 1 82 ? 11.641 -6.140 -26.009 1.00 97.88 82 ARG A CA 1
ATOM 642 C C . ARG A 1 82 ? 11.561 -4.616 -25.909 1.00 97.88 82 ARG A C 1
ATOM 644 O O . ARG A 1 82 ? 11.997 -3.934 -26.828 1.00 97.88 82 ARG A O 1
ATOM 651 N N . ARG A 1 83 ? 11.063 -4.072 -24.791 1.00 97.38 83 ARG A N 1
ATOM 652 C CA . ARG A 1 83 ? 10.995 -2.614 -24.569 1.00 97.38 83 ARG A CA 1
ATOM 653 C C . ARG A 1 83 ? 12.371 -1.966 -24.687 1.00 97.38 83 ARG A C 1
ATOM 655 O O . ARG A 1 83 ? 12.493 -0.950 -25.360 1.00 97.38 83 ARG A O 1
ATOM 662 N N . LYS A 1 84 ? 13.398 -2.581 -24.100 1.00 96.81 84 LYS A N 1
ATOM 663 C CA . LYS A 1 84 ? 14.784 -2.115 -24.184 1.00 96.81 84 LYS A CA 1
ATOM 664 C C . LYS A 1 84 ? 15.297 -2.110 -25.627 1.00 96.81 84 LYS A C 1
ATOM 666 O O . LYS A 1 84 ? 15.875 -1.114 -26.047 1.00 96.81 84 LYS A O 1
ATOM 671 N N . LYS A 1 85 ? 15.043 -3.177 -26.400 1.00 97.31 85 LYS A N 1
ATOM 672 C CA . LYS A 1 85 ? 15.390 -3.246 -27.837 1.00 97.31 85 LYS A CA 1
ATOM 673 C C . LYS A 1 85 ? 14.676 -2.176 -28.670 1.00 97.31 85 LYS A C 1
ATOM 675 O O . LYS A 1 85 ? 15.250 -1.670 -29.623 1.00 97.31 85 LYS A O 1
ATOM 680 N N . GLU A 1 86 ? 13.457 -1.808 -28.285 1.00 97.62 86 GLU A N 1
ATOM 681 C CA . GLU A 1 86 ? 12.669 -0.725 -28.893 1.00 97.62 86 GLU A CA 1
ATOM 682 C C . GLU A 1 86 ? 13.075 0.684 -28.401 1.00 97.62 86 GLU A C 1
ATOM 684 O O . GLU A 1 86 ? 12.417 1.661 -28.751 1.00 97.62 86 GLU A O 1
ATOM 689 N N . GLY A 1 87 ? 14.102 0.824 -27.551 1.00 97.38 87 GLY A N 1
ATOM 690 C CA . GLY A 1 87 ? 14.504 2.118 -26.976 1.00 97.38 87 GLY A CA 1
ATOM 691 C C . GLY A 1 87 ? 13.518 2.691 -25.946 1.00 97.38 87 GLY A C 1
ATOM 692 O O . GLY A 1 87 ? 13.573 3.873 -25.613 1.00 97.38 87 GLY A O 1
ATOM 693 N N . ARG A 1 88 ? 12.596 1.873 -25.426 1.00 96.50 88 ARG A N 1
ATOM 694 C CA . ARG A 1 88 ? 11.580 2.265 -24.439 1.00 96.50 88 ARG A CA 1
ATOM 695 C C . ARG A 1 88 ? 12.061 1.970 -23.021 1.00 96.50 88 ARG A C 1
ATOM 697 O O . ARG A 1 88 ? 12.755 0.985 -22.774 1.00 96.50 88 ARG A O 1
ATOM 704 N N . LEU A 1 89 ? 11.599 2.770 -22.059 1.00 93.56 89 LEU A N 1
ATOM 705 C CA . LEU A 1 89 ? 11.872 2.535 -20.638 1.00 93.56 89 LEU A CA 1
ATOM 706 C C . LEU A 1 89 ? 11.334 1.174 -20.189 1.00 93.56 89 LEU A C 1
ATOM 708 O O . LEU A 1 89 ? 10.185 0.832 -20.486 1.00 93.56 89 LEU A O 1
ATOM 712 N N . MET A 1 90 ? 12.130 0.418 -19.440 1.00 95.19 90 MET A N 1
ATOM 713 C CA . MET A 1 90 ? 11.677 -0.822 -18.811 1.00 95.19 90 MET A CA 1
ATOM 714 C C . MET A 1 90 ? 10.658 -0.518 -17.706 1.00 95.19 90 MET A C 1
ATOM 716 O O . MET A 1 90 ? 10.784 0.461 -16.978 1.00 95.19 90 MET A O 1
ATOM 720 N N . ALA A 1 91 ? 9.649 -1.372 -17.577 1.00 95.06 91 ALA A N 1
ATOM 721 C CA . ALA A 1 91 ? 8.724 -1.393 -16.452 1.00 95.06 91 ALA A CA 1
ATOM 722 C C . ALA A 1 91 ? 9.195 -2.475 -15.473 1.00 95.06 91 ALA A C 1
ATOM 724 O O . ALA A 1 91 ? 8.631 -3.568 -15.415 1.00 95.06 91 ALA A O 1
ATOM 725 N N . ASN A 1 92 ? 10.314 -2.213 -14.801 1.00 95.75 92 ASN A N 1
ATOM 726 C CA . ASN A 1 92 ? 11.034 -3.204 -14.003 1.00 95.75 92 ASN A CA 1
ATOM 727 C C . ASN A 1 92 ? 10.915 -3.004 -12.490 1.00 95.75 92 ASN A C 1
ATOM 729 O O . ASN A 1 92 ? 11.565 -3.718 -11.742 1.00 95.75 92 ASN A O 1
ATOM 733 N N . VAL A 1 93 ? 10.118 -2.045 -12.026 1.00 95.25 93 VAL A N 1
ATOM 734 C CA . VAL A 1 93 ? 9.930 -1.774 -10.598 1.00 95.25 93 VAL A CA 1
ATOM 735 C C . VAL A 1 93 ? 8.449 -1.577 -10.320 1.00 95.25 93 VAL A C 1
ATOM 737 O O . VAL A 1 93 ? 7.768 -0.863 -11.055 1.00 95.25 93 VAL A O 1
ATOM 740 N N . ILE A 1 94 ? 7.964 -2.200 -9.247 1.00 95.88 94 ILE A N 1
ATOM 741 C CA . ILE A 1 94 ? 6.634 -1.951 -8.693 1.00 95.88 94 ILE A CA 1
ATOM 742 C C . ILE A 1 94 ? 6.806 -0.963 -7.543 1.00 95.88 94 ILE A C 1
ATOM 744 O O . ILE A 1 94 ? 7.435 -1.281 -6.537 1.00 95.88 94 ILE A O 1
ATOM 748 N N . LEU A 1 95 ? 6.264 0.242 -7.710 1.00 95.56 95 LEU A N 1
ATOM 749 C CA . LEU A 1 95 ? 6.215 1.242 -6.648 1.00 95.56 95 LEU A CA 1
ATOM 750 C C . LEU A 1 95 ? 4.971 1.003 -5.791 1.00 95.56 95 LEU A C 1
ATOM 752 O O . LEU A 1 95 ? 3.869 0.829 -6.313 1.00 95.56 95 LEU A O 1
ATOM 756 N N . THR A 1 96 ? 5.152 0.997 -4.475 1.00 95.56 96 THR A N 1
ATOM 757 C CA . THR A 1 96 ? 4.087 0.808 -3.489 1.00 95.56 96 THR A CA 1
ATOM 758 C C . THR A 1 96 ? 3.888 2.087 -2.695 1.00 95.56 96 THR A C 1
ATOM 760 O O . THR A 1 96 ? 4.861 2.741 -2.298 1.00 95.56 96 THR A O 1
ATOM 763 N N . ARG A 1 97 ? 2.627 2.410 -2.417 1.00 93.50 97 ARG A N 1
ATOM 764 C CA . ARG A 1 97 ? 2.233 3.569 -1.618 1.00 93.50 97 ARG A CA 1
ATOM 765 C C . ARG A 1 97 ? 0.985 3.280 -0.791 1.00 93.50 97 ARG A C 1
ATOM 767 O O . ARG A 1 97 ? 0.233 2.370 -1.133 1.00 93.50 97 ARG A O 1
ATOM 774 N N . ASP A 1 98 ? 0.792 4.077 0.256 1.00 91.69 98 ASP A N 1
ATOM 775 C CA . ASP A 1 98 ? -0.429 4.144 1.070 1.00 91.69 98 ASP A CA 1
ATOM 776 C C . ASP A 1 98 ? -0.814 2.804 1.717 1.00 91.69 98 ASP A C 1
ATOM 778 O O . ASP A 1 98 ? -1.934 2.312 1.592 1.00 91.69 98 ASP A O 1
ATOM 782 N N . ALA A 1 99 ? 0.139 2.190 2.425 1.00 94.50 99 ALA A N 1
ATOM 783 C CA . ALA A 1 99 ? -0.077 0.911 3.096 1.00 94.50 99 ALA A CA 1
ATOM 784 C C . ALA A 1 99 ? -1.170 0.996 4.181 1.00 94.50 99 ALA A C 1
ATOM 786 O O . ALA A 1 99 ? -1.083 1.802 5.107 1.00 94.50 99 ALA A O 1
ATOM 787 N N . GLY A 1 100 ? -2.167 0.113 4.114 1.00 93.06 100 GLY A N 1
ATOM 788 C CA . GLY A 1 100 ? -3.192 -0.066 5.145 1.00 93.06 100 GLY A CA 1
ATOM 789 C C . GLY A 1 100 ? -3.168 -1.487 5.706 1.00 93.06 100 GLY A C 1
ATOM 790 O O . GLY A 1 100 ? -3.002 -2.441 4.950 1.00 93.06 100 GLY A O 1
ATOM 791 N N . SER A 1 101 ? -3.335 -1.636 7.023 1.00 93.56 101 SER A N 1
ATOM 792 C CA . SER A 1 101 ? -3.425 -2.947 7.696 1.00 93.56 101 SER A CA 1
ATOM 793 C C . SER A 1 101 ? -4.776 -3.220 8.347 1.00 93.56 101 SER A C 1
ATOM 795 O O . SER A 1 101 ? -5.048 -4.353 8.740 1.00 93.56 101 SER A O 1
ATOM 797 N N . THR A 1 102 ? -5.624 -2.205 8.474 1.00 89.69 102 THR A N 1
ATOM 798 C CA . THR A 1 102 ? -6.927 -2.300 9.127 1.00 89.69 102 THR A CA 1
ATOM 799 C C . THR A 1 102 ? -7.983 -1.588 8.297 1.00 89.69 102 THR A C 1
ATOM 801 O O . THR A 1 102 ? -7.703 -0.618 7.592 1.00 89.69 102 THR A O 1
ATOM 804 N N . VAL A 1 103 ? -9.214 -2.087 8.380 1.00 88.00 103 VAL A N 1
ATOM 805 C CA . VAL A 1 103 ? -10.382 -1.350 7.899 1.00 88.00 103 VAL A CA 1
ATOM 806 C C . VAL A 1 103 ? -10.700 -0.287 8.955 1.00 88.00 103 VAL A C 1
ATOM 808 O O . VAL A 1 103 ? -10.799 -0.646 10.133 1.00 88.00 103 VAL A O 1
ATOM 811 N N . PRO A 1 104 ? -10.807 1.003 8.591 1.00 85.81 104 PRO A N 1
ATOM 812 C CA . PRO A 1 104 ? -11.141 2.038 9.558 1.00 85.81 104 PRO A CA 1
ATOM 813 C C . PRO A 1 104 ? -12.546 1.799 10.114 1.00 85.81 104 PRO A C 1
ATOM 815 O O . PRO A 1 104 ? -13.459 1.421 9.381 1.00 85.81 104 PRO A O 1
ATOM 818 N N . SER A 1 105 ? -12.712 2.037 11.414 1.00 86.25 105 SER A N 1
ATOM 819 C CA . SER A 1 105 ? -14.036 2.071 12.027 1.00 86.25 105 SER A CA 1
ATOM 820 C C . SER A 1 105 ? -14.688 3.405 11.685 1.00 86.25 105 SER A C 1
ATOM 822 O O . SER A 1 105 ? -14.162 4.457 12.056 1.00 86.25 105 SER A O 1
ATOM 824 N N . LEU A 1 106 ? -15.801 3.363 10.958 1.00 87.50 106 LEU A N 1
ATOM 825 C CA . LEU A 1 106 ? -16.629 4.527 10.671 1.00 87.50 106 LEU A CA 1
ATOM 826 C C . LEU A 1 106 ? -18.012 4.326 11.297 1.00 87.50 106 LEU A C 1
ATOM 828 O O . LEU A 1 106 ? -18.513 3.200 11.316 1.00 87.50 106 LEU A O 1
ATOM 832 N N . PRO A 1 107 ? -18.639 5.394 11.818 1.00 87.69 107 PRO A N 1
ATOM 833 C CA . PRO A 1 107 ? -20.017 5.307 12.267 1.00 87.69 107 PRO A CA 1
ATOM 834 C C . PRO A 1 107 ? -20.923 4.959 11.082 1.00 87.69 107 PRO A C 1
ATOM 836 O O . PRO A 1 107 ? -20.745 5.472 9.975 1.00 87.69 107 PRO A O 1
ATOM 839 N N . HIS A 1 108 ? -21.916 4.105 11.329 1.00 91.50 108 HIS A N 1
ATOM 840 C CA . HIS A 1 108 ? -22.975 3.868 10.358 1.00 91.50 108 HIS A CA 1
ATOM 841 C C . HIS A 1 108 ? -23.834 5.123 10.255 1.00 91.50 108 HIS A C 1
ATOM 843 O O . HIS A 1 108 ? -24.435 5.552 11.243 1.00 91.50 108 HIS A O 1
ATOM 849 N N . PHE A 1 109 ? -23.919 5.702 9.060 1.00 91.62 109 PHE A N 1
ATOM 850 C CA . PHE A 1 109 ? -24.643 6.959 8.866 1.00 91.62 109 PHE A CA 1
ATOM 851 C C . PHE A 1 109 ? -26.129 6.815 9.197 1.00 91.62 109 PHE A C 1
ATOM 853 O O . PHE A 1 109 ? -26.717 7.727 9.775 1.00 91.62 109 PHE A O 1
ATOM 860 N N . SER A 1 110 ? -26.713 5.645 8.945 1.00 90.31 110 SER A N 1
ATOM 861 C CA . SER A 1 110 ? -28.095 5.366 9.331 1.00 90.31 110 SER A CA 1
ATOM 862 C C . SER A 1 110 ? -28.325 5.389 10.835 1.00 90.31 110 SER A C 1
ATOM 864 O O . SER A 1 110 ? -29.308 5.961 11.294 1.00 90.31 110 SER A O 1
ATOM 866 N N . GLN A 1 111 ? -27.388 4.864 11.623 1.00 90.62 111 GLN A N 1
ATOM 867 C CA . GLN A 1 111 ? -27.465 4.926 13.084 1.00 90.62 111 GLN A CA 1
ATOM 868 C C . GLN A 1 111 ? -27.224 6.344 13.607 1.00 90.62 111 GLN A C 1
ATOM 870 O O . GLN A 1 111 ? -27.847 6.758 14.579 1.00 90.62 111 GLN A O 1
ATOM 875 N N . GLN A 1 112 ? -26.319 7.085 12.968 1.00 92.94 112 GLN A N 1
ATOM 876 C CA . GLN A 1 112 ? -25.945 8.427 13.401 1.00 92.94 112 GLN A CA 1
ATOM 877 C C . GLN A 1 112 ? -27.021 9.473 13.089 1.00 92.94 112 GLN A C 1
ATOM 879 O O . GLN A 1 112 ? -27.238 10.381 13.889 1.00 92.94 112 GLN A O 1
ATOM 884 N N . TYR A 1 113 ? -27.673 9.362 11.932 1.00 94.38 113 TYR A N 1
ATOM 885 C CA . TYR A 1 113 ? -28.600 10.377 11.429 1.00 94.38 113 TYR A CA 1
ATOM 886 C C . TYR A 1 113 ? -30.059 9.907 11.373 1.00 94.38 113 TYR A C 1
ATOM 888 O O . TYR A 1 113 ? -30.936 10.731 11.136 1.00 94.38 113 TYR A O 1
ATOM 896 N N . GLY A 1 114 ? -30.340 8.618 11.593 1.00 94.19 114 GLY A N 1
ATOM 897 C CA . GLY A 1 114 ? -31.697 8.063 11.521 1.00 94.19 114 GLY A CA 1
ATOM 898 C C . GLY A 1 114 ? -32.282 8.041 10.105 1.00 94.19 114 GLY A C 1
ATOM 899 O O . GLY A 1 114 ? -33.500 8.096 9.954 1.00 94.19 114 GLY A O 1
ATOM 900 N N . LEU A 1 115 ? -31.429 8.014 9.076 1.00 95.19 115 LEU A N 1
ATOM 9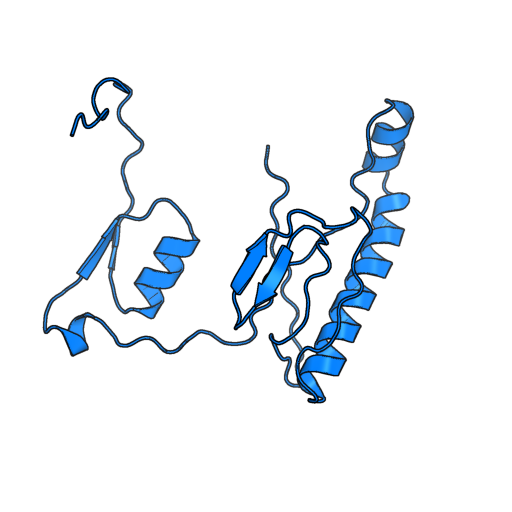01 C CA . LEU A 1 115 ? -31.806 8.070 7.660 1.00 95.19 115 LEU A CA 1
ATOM 902 C C . LEU A 1 115 ? -31.139 6.941 6.874 1.00 95.19 115 LEU A C 1
ATOM 904 O O . LEU A 1 115 ? -30.022 6.543 7.191 1.00 95.19 115 LEU A O 1
ATOM 908 N N . ASP A 1 116 ? -31.770 6.493 5.796 1.00 94.56 116 ASP A N 1
ATOM 909 C CA . ASP A 1 116 ? -31.122 5.602 4.836 1.00 94.56 116 ASP A CA 1
ATOM 910 C C . ASP A 1 116 ? -30.321 6.416 3.816 1.00 94.56 116 ASP A C 1
ATOM 912 O O . ASP A 1 116 ? -30.770 7.448 3.313 1.00 94.56 116 ASP A O 1
ATOM 916 N N . PHE A 1 117 ? -29.108 5.954 3.519 1.00 95.06 117 PHE A N 1
ATOM 917 C CA . PHE A 1 117 ? -28.169 6.653 2.648 1.00 95.06 117 PHE A CA 1
ATOM 918 C C . PHE A 1 117 ? -27.802 5.788 1.450 1.00 95.06 117 PHE A C 1
ATOM 920 O O . PHE A 1 117 ? -27.493 4.608 1.599 1.00 95.06 117 PHE A O 1
ATOM 927 N N . VAL A 1 118 ? -27.729 6.417 0.278 1.00 94.50 118 VAL A N 1
ATOM 928 C CA . VAL A 1 118 ? -27.206 5.808 -0.947 1.00 94.50 118 VAL A CA 1
ATOM 929 C C . VAL A 1 118 ? -26.018 6.614 -1.467 1.00 94.50 118 VAL A C 1
ATOM 931 O O . VAL A 1 118 ? -26.038 7.844 -1.488 1.00 94.50 118 VAL A O 1
ATOM 934 N N . CYS A 1 119 ? -24.963 5.921 -1.881 1.00 93.06 119 CYS A N 1
ATOM 935 C CA . CYS A 1 119 ? -23.802 6.487 -2.547 1.00 93.06 119 CYS A CA 1
ATOM 936 C C . CYS A 1 119 ? -23.878 6.191 -4.047 1.00 93.06 119 CYS A C 1
ATOM 938 O O . CYS A 1 119 ? -23.857 5.031 -4.467 1.00 93.06 119 CYS A O 1
ATOM 940 N N . LEU A 1 120 ? -23.946 7.253 -4.848 1.00 92.50 120 LEU A N 1
ATOM 941 C CA . LEU A 1 120 ? -23.797 7.186 -6.297 1.00 92.50 120 LEU A CA 1
ATOM 942 C C . LEU A 1 120 ? -22.299 7.220 -6.620 1.00 92.50 120 LEU A C 1
ATOM 944 O O . LEU A 1 120 ? -21.684 8.281 -6.543 1.00 92.50 120 LEU A O 1
ATOM 948 N N . ALA A 1 121 ? -21.708 6.064 -6.918 1.00 88.38 121 ALA A N 1
ATOM 949 C CA . ALA A 1 121 ? -20.253 5.917 -6.989 1.00 88.38 121 ALA A CA 1
ATOM 950 C C . ALA A 1 121 ? -19.771 5.416 -8.354 1.00 88.38 121 ALA A C 1
ATOM 952 O O . ALA A 1 121 ? -20.273 4.418 -8.881 1.00 88.38 121 ALA A O 1
ATOM 953 N N . ASP A 1 122 ? -18.723 6.048 -8.879 1.00 84.88 122 ASP A N 1
ATOM 954 C CA . ASP A 1 122 ? -18.033 5.627 -10.105 1.00 84.88 122 ASP A CA 1
ATOM 955 C C . ASP A 1 122 ? -16.733 4.882 -9.759 1.00 84.88 122 ASP A C 1
ATOM 957 O O . ASP A 1 122 ? -16.411 3.833 -10.322 1.00 84.88 122 ASP A O 1
ATOM 961 N N . MET A 1 123 ? -16.008 5.347 -8.736 1.00 84.12 123 MET A N 1
ATOM 962 C CA . MET A 1 123 ? -14.708 4.794 -8.371 1.00 84.12 123 MET A CA 1
ATOM 963 C C . MET A 1 123 ? -14.803 3.712 -7.280 1.00 84.12 123 MET A C 1
ATOM 965 O O . MET A 1 123 ? -15.542 3.856 -6.303 1.00 84.12 123 MET A O 1
ATOM 969 N N . PRO A 1 124 ? -13.980 2.643 -7.345 1.00 87.62 124 PRO A N 1
ATOM 970 C CA . PRO A 1 124 ? -13.956 1.599 -6.316 1.00 87.62 124 PRO A CA 1
ATOM 971 C C . PRO A 1 124 ? -13.704 2.111 -4.890 1.00 87.62 124 PRO A C 1
ATOM 973 O O . PRO A 1 124 ? -14.194 1.510 -3.936 1.00 87.62 124 PRO A O 1
ATOM 976 N N . VAL A 1 125 ? -12.962 3.215 -4.737 1.00 88.56 125 VAL A N 1
ATOM 977 C CA . VAL A 1 125 ? -12.688 3.827 -3.426 1.00 88.56 125 VAL A CA 1
ATOM 978 C C . VAL A 1 125 ? -13.959 4.383 -2.778 1.00 88.56 125 VAL A C 1
ATOM 980 O O . VAL A 1 125 ? -14.201 4.120 -1.604 1.00 88.56 125 VAL A O 1
ATOM 983 N N . GLU A 1 126 ? -14.807 5.062 -3.550 1.00 91.69 126 GLU A N 1
ATOM 984 C CA . GLU A 1 126 ? -16.080 5.637 -3.091 1.00 91.69 126 GLU A CA 1
ATOM 985 C C . GLU A 1 126 ? -17.021 4.524 -2.627 1.00 91.69 126 GLU A C 1
ATOM 987 O O . GLU A 1 126 ? -17.583 4.581 -1.537 1.00 91.69 126 GLU A O 1
ATOM 992 N N . ARG A 1 127 ? -17.095 3.441 -3.409 1.00 92.25 127 ARG A N 1
ATOM 993 C CA . ARG A 1 127 ? -17.863 2.234 -3.066 1.00 92.25 127 ARG A CA 1
ATOM 994 C C . ARG A 1 127 ? -17.360 1.579 -1.788 1.00 92.25 127 ARG A C 1
ATOM 996 O O . ARG A 1 127 ? -18.157 1.062 -1.010 1.00 92.25 127 ARG A O 1
ATOM 1003 N N . GLY A 1 128 ? -16.041 1.561 -1.595 1.00 91.50 128 GLY A N 1
ATOM 1004 C CA . GLY A 1 128 ? -15.413 1.074 -0.374 1.00 91.50 128 GLY A CA 1
ATOM 1005 C C . GLY A 1 128 ? -15.889 1.863 0.840 1.00 91.50 128 GLY A C 1
ATOM 1006 O O . GLY A 1 128 ? -16.387 1.251 1.780 1.00 91.50 128 GLY A O 1
ATOM 1007 N N . ILE A 1 129 ? -15.804 3.198 0.773 1.00 92.25 129 ILE A N 1
ATOM 1008 C CA . ILE A 1 129 ? -16.248 4.123 1.831 1.00 92.25 129 ILE A CA 1
ATOM 1009 C C . ILE A 1 129 ? -17.741 3.945 2.122 1.00 92.25 129 ILE A C 1
ATOM 1011 O O . ILE A 1 129 ? -18.115 3.736 3.270 1.00 92.25 129 ILE A O 1
ATOM 1015 N N . ALA A 1 130 ? -18.587 3.939 1.091 1.00 93.75 130 ALA A N 1
ATOM 1016 C CA . ALA A 1 130 ? -20.029 3.764 1.241 1.00 93.75 130 ALA A CA 1
ATOM 1017 C C . ALA A 1 130 ? -20.384 2.483 2.011 1.00 93.75 130 ALA A C 1
ATOM 1019 O O . ALA A 1 130 ? -21.148 2.528 2.973 1.00 93.75 130 ALA A O 1
ATOM 1020 N N . LYS A 1 131 ? -19.752 1.357 1.655 1.00 91.81 131 LYS A N 1
ATOM 1021 C CA . LYS A 1 131 ? -19.967 0.072 2.335 1.00 91.81 131 LYS A CA 1
ATOM 1022 C C . LYS A 1 131 ? -19.561 0.110 3.806 1.00 91.81 131 LYS A C 1
ATOM 1024 O O . LYS A 1 131 ? -20.304 -0.393 4.641 1.00 91.81 131 LYS A O 1
ATOM 1029 N N . ILE A 1 132 ? -18.401 0.685 4.132 1.00 93.06 132 ILE A N 1
ATOM 1030 C CA . ILE A 1 132 ? -17.930 0.746 5.528 1.00 93.06 132 ILE A CA 1
ATOM 1031 C C . ILE A 1 132 ? -18.696 1.777 6.372 1.00 93.06 132 ILE A C 1
ATOM 1033 O O . ILE A 1 132 ? -18.715 1.653 7.590 1.00 93.06 132 ILE A O 1
ATOM 1037 N N . SER A 1 133 ? -19.350 2.758 5.742 1.00 93.56 133 SER A N 1
ATOM 1038 C CA . SER A 1 133 ? -20.243 3.733 6.388 1.00 93.56 133 SER A CA 1
ATOM 1039 C C . SER A 1 133 ? -21.704 3.267 6.477 1.00 93.56 133 SER A C 1
ATOM 1041 O O . SER A 1 133 ? -22.557 4.013 6.962 1.00 93.56 133 SER A O 1
ATOM 1043 N N . GLY A 1 134 ? -22.015 2.049 6.016 1.00 92.25 134 GLY A N 1
ATOM 1044 C CA . GLY A 1 134 ? -23.364 1.481 6.064 1.00 92.25 134 GLY A CA 1
ATOM 1045 C C . GLY A 1 134 ? -24.350 2.087 5.062 1.00 92.25 134 GLY A C 1
ATOM 1046 O O . GLY A 1 134 ? -25.547 2.086 5.333 1.00 92.25 134 GLY A O 1
ATOM 1047 N N . MET A 1 135 ? -23.860 2.629 3.946 1.00 94.50 135 MET A N 1
ATOM 1048 C CA . MET A 1 135 ? -24.680 3.158 2.854 1.00 94.50 135 MET A CA 1
ATOM 1049 C C . MET A 1 135 ? -24.918 2.084 1.787 1.00 94.50 135 MET A C 1
ATOM 1051 O O . MET A 1 135 ? -24.036 1.263 1.510 1.00 94.50 135 MET A O 1
ATOM 1055 N N . ASP A 1 136 ? -26.057 2.163 1.106 1.00 94.00 136 ASP A N 1
ATOM 1056 C CA . ASP A 1 136 ? -26.266 1.444 -0.146 1.00 94.00 136 ASP A CA 1
ATOM 1057 C C . ASP A 1 136 ? -25.401 2.044 -1.258 1.00 94.00 136 ASP A C 1
ATOM 1059 O O . ASP A 1 136 ? -25.065 3.229 -1.251 1.00 94.00 136 ASP A O 1
ATOM 1063 N N . VAL A 1 137 ? -25.021 1.231 -2.241 1.00 92.62 137 VAL A N 1
ATOM 1064 C CA . VAL A 1 137 ? -24.226 1.679 -3.391 1.00 92.62 137 VAL A CA 1
ATOM 1065 C C . VAL A 1 137 ? -25.047 1.483 -4.649 1.00 92.62 137 VAL A C 1
ATOM 1067 O O . VAL A 1 137 ? -25.435 0.358 -4.957 1.00 92.62 137 VAL A O 1
ATOM 1070 N N . ALA A 1 138 ? -25.257 2.563 -5.396 1.00 89.62 138 ALA A N 1
ATOM 1071 C CA . ALA A 1 138 ? -25.895 2.518 -6.702 1.00 89.62 138 ALA A CA 1
ATOM 1072 C C . ALA A 1 138 ? -24.902 2.907 -7.801 1.00 89.62 138 ALA A C 1
ATOM 1074 O O . ALA A 1 138 ? -24.048 3.783 -7.628 1.00 89.62 138 ALA A O 1
ATOM 1075 N N . ASP A 1 139 ? -25.021 2.229 -8.940 1.00 82.12 139 ASP A N 1
ATOM 1076 C CA . ASP A 1 139 ? -24.199 2.501 -10.110 1.00 82.12 139 ASP A CA 1
ATOM 1077 C C . ASP A 1 139 ? -24.649 3.801 -10.774 1.00 82.12 139 ASP A C 1
ATOM 1079 O O . ASP A 1 139 ? -25.834 4.000 -11.052 1.00 82.12 139 ASP A O 1
ATOM 1083 N N . LEU A 1 140 ? -23.690 4.684 -11.054 1.00 78.25 140 LEU A N 1
ATOM 1084 C CA . LEU A 1 140 ? -23.949 5.838 -11.899 1.00 78.25 140 LEU A CA 1
ATOM 1085 C C . LEU A 1 140 ? -24.089 5.374 -13.354 1.00 78.25 140 LEU A C 1
ATOM 1087 O O . LEU A 1 140 ? -23.226 4.637 -13.845 1.00 78.25 140 LEU A O 1
ATOM 1091 N N . PRO A 1 141 ? -25.145 5.797 -14.073 1.00 76.00 141 PRO A N 1
ATOM 1092 C CA . PRO A 1 141 ? -25.200 5.577 -15.505 1.00 76.00 141 PRO A CA 1
ATOM 1093 C C . PRO A 1 141 ? -24.013 6.292 -16.169 1.00 76.00 141 PRO A C 1
ATOM 1095 O O . PRO A 1 141 ? -23.575 7.343 -15.687 1.00 76.00 141 PRO A O 1
ATOM 1098 N N . PRO A 1 142 ? -23.486 5.753 -17.282 1.00 72.44 142 PRO A N 1
ATOM 1099 C CA . PRO A 1 142 ? -22.400 6.401 -18.000 1.00 72.44 142 PRO A CA 1
ATOM 1100 C C . PRO A 1 142 ? -22.803 7.834 -18.387 1.00 72.44 142 PRO A C 1
ATOM 1102 O O . PRO A 1 142 ? -23.974 8.068 -18.710 1.00 72.44 142 PRO A O 1
ATOM 1105 N N . PRO A 1 143 ? -21.859 8.794 -18.374 1.00 71.19 143 PRO A N 1
ATOM 1106 C CA . PRO A 1 143 ? -22.162 10.178 -18.703 1.00 71.19 143 PRO A CA 1
ATOM 1107 C C . PRO A 1 143 ? -22.843 10.271 -20.072 1.00 71.19 143 PRO A C 1
ATOM 1109 O O . PRO A 1 143 ? -22.408 9.652 -21.049 1.00 71.19 143 PRO A O 1
ATOM 1112 N N . SER A 1 144 ? -23.933 11.041 -20.136 1.00 73.06 144 SER A N 1
ATOM 1113 C CA . SER A 1 144 ? -24.609 11.328 -21.401 1.00 73.06 144 SER A CA 1
ATOM 1114 C C . SER A 1 144 ? -23.637 12.039 -22.355 1.00 73.06 144 SER A C 1
ATOM 1116 O O . SER A 1 144 ? -22.752 12.778 -21.925 1.00 73.06 144 SER A O 1
ATOM 1118 N N . LYS A 1 145 ? -23.761 11.789 -23.665 1.00 60.03 145 LYS A N 1
ATOM 1119 C CA . LYS A 1 145 ? -22.813 12.279 -24.688 1.00 60.03 145 LYS A CA 1
ATOM 1120 C C . LYS A 1 145 ? -22.756 13.812 -24.829 1.00 60.03 145 LYS A C 1
ATOM 1122 O O . LYS A 1 145 ? -21.921 14.302 -25.586 1.00 60.03 145 LYS A O 1
ATOM 1127 N N . ASP A 1 146 ? -23.576 14.560 -24.095 1.00 58.72 146 ASP A N 1
ATOM 1128 C CA . ASP A 1 146 ? -23.611 16.021 -24.126 1.00 58.72 146 ASP A CA 1
ATOM 1129 C C . ASP A 1 146 ? -22.751 16.630 -23.011 1.00 58.72 146 ASP A C 1
ATOM 1131 O O . ASP A 1 146 ? -23.232 17.122 -21.993 1.00 58.72 146 ASP A O 1
ATOM 1135 N N . SER A 1 147 ? -21.437 16.667 -23.234 1.00 52.56 147 SER A N 1
ATOM 1136 C CA . SER A 1 147 ? -20.460 17.359 -22.378 1.00 52.56 147 SER A CA 1
ATOM 1137 C C . SER A 1 147 ? -20.470 18.889 -22.545 1.00 52.56 147 SER A C 1
ATOM 1139 O O . SER A 1 147 ? -19.430 19.548 -22.496 1.00 52.56 147 SER A O 1
ATOM 1141 N N . LYS A 1 148 ? -21.645 19.494 -22.747 1.00 50.59 148 LYS A N 1
ATOM 1142 C CA . LYS A 1 148 ? -21.818 20.951 -22.788 1.00 50.59 148 LYS A CA 1
ATOM 1143 C C . LYS A 1 148 ? -22.885 21.376 -21.790 1.00 50.59 148 LYS A C 1
ATOM 1145 O O . LYS A 1 148 ? -24.039 21.520 -22.178 1.00 50.59 148 LYS A O 1
ATOM 1150 N N . LYS A 1 149 ? -22.469 21.596 -20.538 1.00 45.97 149 LYS A N 1
ATOM 1151 C CA . LYS A 1 149 ? -22.965 22.615 -19.580 1.00 45.97 149 LYS A CA 1
ATOM 1152 C C . LYS A 1 149 ? -22.700 22.166 -18.140 1.00 45.97 149 LYS A C 1
ATOM 1154 O O . LYS A 1 149 ? -23.609 21.722 -17.461 1.00 45.97 149 LYS A O 1
ATOM 1159 N N . THR A 1 150 ? -21.473 22.348 -17.668 1.00 41.75 150 THR A N 1
ATOM 1160 C CA . THR A 1 150 ? -21.187 22.589 -16.240 1.00 41.75 150 THR A CA 1
ATOM 1161 C C . THR A 1 150 ? -19.865 23.348 -16.140 1.00 41.75 150 THR A C 1
ATOM 1163 O O . THR A 1 150 ? -18.858 22.839 -15.661 1.00 41.75 150 THR A O 1
ATOM 1166 N N . THR A 1 151 ? -19.845 24.571 -16.664 1.00 38.19 151 THR A N 1
ATOM 1167 C CA . THR A 1 151 ? -18.947 25.615 -16.162 1.00 38.19 151 THR A CA 1
ATOM 1168 C C . THR A 1 151 ? -19.810 26.502 -15.282 1.00 38.19 151 THR A C 1
ATOM 1170 O O . THR A 1 151 ? -20.601 27.285 -15.807 1.00 38.19 151 THR A O 1
ATOM 1173 N N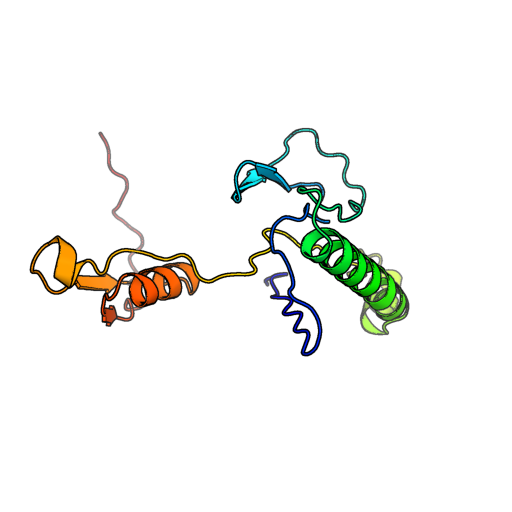 . ASN A 1 152 ? -19.713 26.326 -13.964 1.00 40.47 152 ASN A N 1
ATOM 1174 C CA . ASN A 1 152 ? -20.238 27.304 -13.022 1.00 40.47 152 ASN A CA 1
ATOM 1175 C C . ASN A 1 152 ? -19.376 28.560 -13.146 1.00 40.47 152 ASN A C 1
ATOM 1177 O O . ASN A 1 152 ? -18.203 28.564 -12.782 1.00 40.47 152 ASN A O 1
ATOM 1181 N N . SER A 1 153 ? -19.970 29.591 -13.732 1.00 35.03 153 SER A N 1
ATOM 1182 C CA . SER A 1 153 ? -19.705 30.970 -13.366 1.00 35.03 153 SER A CA 1
ATOM 1183 C C . SER A 1 153 ? -20.298 31.204 -11.979 1.00 35.03 153 SER A C 1
ATOM 1185 O O . SER A 1 153 ? -21.518 31.151 -11.851 1.00 35.03 153 SER A O 1
ATOM 1187 N N . GLU A 1 154 ? -19.442 31.424 -10.988 1.00 34.16 154 GLU A N 1
ATOM 1188 C CA . GLU A 1 154 ? -19.635 32.328 -9.845 1.00 34.16 154 GLU A CA 1
ATOM 1189 C C . GLU A 1 154 ? -18.284 32.535 -9.151 1.00 34.16 154 GLU A C 1
ATOM 1191 O O . GLU A 1 154 ? -17.580 31.524 -8.916 1.00 34.16 154 GLU A O 1
#

Sequence (154 aa):
MGHRAVLVIRSKEKKLSGNISNTDPAYSRLKGVGVAESQAKMILGKCRPLEDTEEARITAELVNEFTQETRRILERHNINERRKKEGRLMANVILTRDAGSTVPSLPHFSQQYGLDFVCLADMPVERGIAKISGMDVADLPPPSKDSKKTTNSE

Secondary structure (DSSP, 8-state):
-----------SSS---S-B--S-TTEEEETTEEEE-TT--SSPPPP-BSSS-HHHHHHHHHHHHHHHHHHHHHHT-HHHHHHHHTTPPP-----------SPPP---HHHHHSS--EEEESSHHHHHHHHHTT-EEEEPPPPPS---------

Foldseek 3Di:
DDPDDDDDDDDPPDAAALQKFWQQQQWGDDPLDTDGDPPGDRDGDQIDGNDPDPRSHVNSVVVNVCFVVQLVCQCPDPVQVVCVVVVHDGPRGDTDDRGHRDDDQDAQVCVVPVDAAEDADDDPVSVSVCVNNNHHYDYDDPDDPPPPDDDDDD

pLDDT: mean 88.22, std 13.77, range [34.16, 98.25]